Protein AF-A0A7Z0MQ62-F1 (afdb_monomer_lite)

Sequence (52 aa):
MQSVLAALIGVQSEANRERDFEHGSLPSFLIVGAIATVLFILILVTIVAFIL

InterPro domains:
  IPR021344 Protein of unknown function DUF2970 [PF11174] (1-52)

pLDDT: mean 84.61, std 10.99, range [61.41, 98.56]

Structure (mmCIF, N/CA/C/O backbone):
data_AF-A0A7Z0MQ62-F1
#
_entry.id   AF-A0A7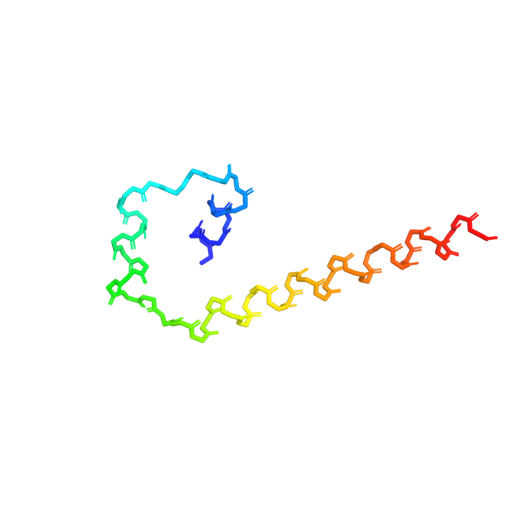Z0MQ62-F1
#
loop_
_atom_site.group_PDB
_atom_site.id
_atom_site.type_symbol
_atom_site.label_atom_id
_atom_site.label_alt_id
_atom_site.label_comp_id
_atom_site.label_asym_id
_atom_site.label_entity_id
_atom_site.label_seq_id
_atom_site.pdbx_PDB_ins_code
_atom_site.Cartn_x
_atom_site.Cartn_y
_atom_site.Cartn_z
_atom_site.occupancy
_atom_site.B_iso_or_equiv
_atom_site.auth_seq_id
_atom_site.auth_comp_id
_atom_site.auth_asym_id
_atom_site.auth_atom_id
_atom_site.pdbx_PDB_model_num
ATOM 1 N N . MET A 1 1 ? -11.422 4.284 6.776 1.00 61.41 1 MET A N 1
ATOM 2 C CA . MET A 1 1 ? -10.354 4.826 5.896 1.00 61.41 1 MET A CA 1
ATOM 3 C C . MET A 1 1 ? -9.187 5.439 6.671 1.00 61.41 1 MET A C 1
ATOM 5 O O . MET A 1 1 ? -8.056 5.129 6.332 1.00 61.41 1 MET A O 1
ATOM 9 N N . GLN A 1 2 ? -9.414 6.243 7.722 1.00 65.81 2 GLN A N 1
ATOM 10 C CA . GLN A 1 2 ? -8.327 6.824 8.540 1.00 65.81 2 GLN A CA 1
ATOM 11 C C . GLN A 1 2 ? -7.343 5.784 9.108 1.00 65.81 2 GLN A C 1
ATOM 13 O O . GLN A 1 2 ? -6.141 6.008 9.083 1.00 65.81 2 GLN A O 1
ATOM 18 N N . SER A 1 3 ? -7.845 4.632 9.554 1.00 68.50 3 SER A N 1
ATOM 19 C CA . SER A 1 3 ? -7.032 3.496 10.009 1.00 68.50 3 SER A CA 1
ATOM 20 C C . SER A 1 3 ? -6.031 2.991 8.965 1.00 68.50 3 SER A C 1
ATOM 22 O O . SER A 1 3 ? -4.852 2.811 9.260 1.00 68.50 3 SER A O 1
ATOM 24 N N . VAL A 1 4 ? -6.502 2.829 7.725 1.00 72.50 4 VAL A N 1
ATOM 25 C CA . VAL A 1 4 ? -5.709 2.341 6.590 1.00 72.50 4 VAL A CA 1
ATOM 26 C C . VAL A 1 4 ? -4.599 3.335 6.260 1.00 72.50 4 VAL A C 1
ATOM 28 O O . VAL A 1 4 ? -3.457 2.941 6.057 1.00 72.50 4 VAL A O 1
ATOM 31 N N . LEU A 1 5 ? -4.916 4.633 6.262 1.00 76.00 5 LEU A N 1
ATOM 32 C CA . LEU A 1 5 ? -3.927 5.688 6.036 1.00 76.00 5 LEU A CA 1
ATOM 33 C C . LEU A 1 5 ? -2.888 5.753 7.166 1.00 76.00 5 LEU A C 1
ATOM 35 O O . LEU A 1 5 ? -1.707 5.934 6.895 1.00 76.00 5 LEU A O 1
ATOM 39 N N . ALA A 1 6 ? -3.300 5.556 8.421 1.00 72.50 6 ALA A N 1
ATOM 40 C CA . ALA A 1 6 ? -2.382 5.511 9.560 1.00 72.50 6 ALA A CA 1
ATOM 41 C C . ALA A 1 6 ? -1.457 4.279 9.521 1.00 72.50 6 ALA A C 1
ATOM 43 O O . ALA A 1 6 ? -0.284 4.380 9.876 1.00 72.50 6 ALA A O 1
ATOM 44 N N . ALA A 1 7 ? -1.953 3.137 9.034 1.00 71.56 7 ALA A N 1
ATOM 45 C CA . ALA A 1 7 ? -1.153 1.927 8.850 1.00 71.56 7 ALA A CA 1
ATOM 46 C C . ALA A 1 7 ? -0.044 2.105 7.797 1.00 71.56 7 ALA A C 1
ATOM 48 O O . ALA A 1 7 ? 1.043 1.561 7.967 1.00 71.56 7 ALA A O 1
ATOM 49 N N . LEU A 1 8 ? -0.271 2.920 6.757 1.00 72.88 8 LEU A N 1
ATOM 50 C CA . LEU A 1 8 ? 0.754 3.251 5.755 1.00 72.88 8 LEU A CA 1
ATOM 51 C C . LEU A 1 8 ? 1.913 4.087 6.326 1.00 72.88 8 LEU A C 1
ATOM 53 O O . LEU A 1 8 ? 3.025 4.008 5.815 1.00 72.88 8 LEU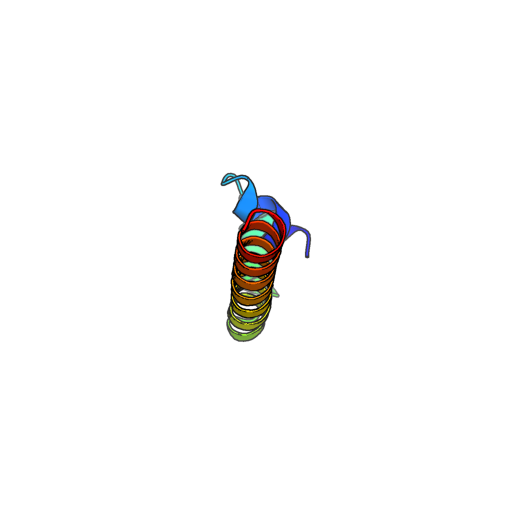 A O 1
ATOM 57 N N . ILE A 1 9 ? 1.667 4.871 7.380 1.00 75.75 9 ILE A N 1
ATOM 58 C CA . ILE A 1 9 ? 2.683 5.692 8.066 1.00 75.75 9 ILE A CA 1
ATOM 59 C C . ILE A 1 9 ? 3.401 4.886 9.173 1.00 75.75 9 ILE A C 1
ATOM 61 O O . ILE A 1 9 ? 4.435 5.305 9.685 1.00 75.75 9 ILE A O 1
ATOM 65 N N . GLY A 1 10 ? 2.896 3.697 9.524 1.00 68.19 10 GLY A N 1
ATOM 66 C CA . GLY A 1 10 ? 3.519 2.771 10.478 1.00 68.19 10 GLY A CA 1
ATOM 67 C C . GLY A 1 10 ? 3.230 3.062 11.954 1.00 68.19 10 GLY A C 1
ATOM 68 O O . GLY A 1 10 ? 3.606 2.264 12.810 1.00 68.19 10 GLY A O 1
ATOM 69 N N . VAL A 1 11 ? 2.529 4.159 12.269 1.00 66.88 11 VAL A N 1
ATOM 70 C CA . VAL A 1 11 ? 2.180 4.537 13.648 1.00 66.88 11 VAL A CA 1
ATOM 71 C C . VAL A 1 11 ? 0.674 4.746 13.751 1.00 66.88 11 VAL A C 1
ATOM 73 O O . VAL A 1 11 ? 0.142 5.834 13.533 1.00 66.88 11 VAL A O 1
ATOM 76 N N . GLN A 1 12 ? -0.035 3.667 14.065 1.00 73.88 12 GLN A N 1
ATOM 77 C CA . GLN A 1 12 ? -1.453 3.723 14.390 1.00 73.88 12 GLN A CA 1
ATOM 78 C C . GLN A 1 12 ? -1.593 3.993 15.895 1.00 73.88 12 GLN A C 1
ATOM 80 O O . GLN A 1 12 ? -1.010 3.275 16.706 1.00 73.88 12 GLN A O 1
ATOM 85 N N . SER A 1 13 ? -2.327 5.041 16.282 1.00 82.75 13 SER A N 1
ATOM 86 C CA . SER A 1 13 ? -2.604 5.311 17.698 1.00 82.75 13 SER A CA 1
ATOM 87 C C . SER A 1 13 ? -3.456 4.198 18.309 1.00 82.75 13 SER A C 1
ATOM 89 O O . SER A 1 13 ? -4.273 3.578 17.624 1.00 82.75 13 SER A O 1
ATOM 91 N N . GLU A 1 14 ? -3.304 3.974 19.614 1.00 78.81 14 GLU A N 1
ATOM 92 C CA . GLU A 1 14 ? -4.043 2.936 20.341 1.00 78.81 14 GLU A CA 1
ATOM 93 C C . GLU A 1 14 ? -5.564 3.125 20.233 1.00 78.81 14 GLU A C 1
ATOM 95 O O . GLU A 1 14 ? -6.271 2.167 19.947 1.00 78.81 14 GLU A O 1
ATOM 100 N N . ALA A 1 15 ? -6.049 4.370 20.278 1.00 80.62 15 ALA A N 1
ATOM 101 C CA . ALA A 1 15 ? -7.463 4.697 20.078 1.00 80.62 15 ALA A CA 1
ATOM 102 C C . ALA A 1 15 ? -7.998 4.329 18.677 1.00 80.62 15 ALA A C 1
ATOM 104 O O . ALA A 1 15 ? -9.153 3.927 18.533 1.00 80.62 15 ALA A O 1
ATOM 105 N N . ASN A 1 16 ? -7.178 4.457 17.624 1.00 78.94 16 ASN A N 1
ATOM 106 C CA . ASN A 1 16 ? -7.581 4.016 16.286 1.00 78.94 16 ASN A CA 1
ATOM 107 C C . ASN A 1 16 ? -7.640 2.492 16.222 1.00 78.94 16 ASN A C 1
ATOM 109 O O . ASN A 1 16 ? -8.615 1.954 15.707 1.00 78.94 16 ASN A O 1
ATOM 113 N N . ARG A 1 17 ? -6.634 1.825 16.796 1.00 78.88 17 ARG A N 1
ATOM 114 C CA . ARG A 1 17 ? -6.568 0.370 16.882 1.00 78.88 17 ARG A CA 1
ATOM 115 C C . ARG A 1 17 ? -7.786 -0.188 17.623 1.00 78.88 17 ARG A C 1
ATOM 117 O O . ARG A 1 17 ? -8.465 -1.046 17.082 1.00 78.88 17 ARG A O 1
ATOM 124 N N . GLU A 1 18 ? -8.104 0.317 18.809 1.00 82.19 18 GLU A N 1
ATOM 125 C CA . GLU A 1 18 ? -9.257 -0.125 19.609 1.00 82.19 18 GLU A CA 1
ATOM 126 C C . GLU A 1 18 ? -10.568 -0.009 18.823 1.00 82.19 18 GLU A C 1
ATOM 128 O O . GLU A 1 18 ? -11.296 -0.986 18.667 1.00 82.19 18 GLU A O 1
ATOM 133 N N . ARG A 1 19 ? -10.801 1.146 18.188 1.00 81.06 19 ARG A N 1
ATOM 134 C CA . ARG A 1 19 ? -11.978 1.365 17.342 1.00 81.06 19 ARG A CA 1
ATOM 135 C C . ARG A 1 19 ? -12.035 0.403 16.153 1.00 81.06 19 ARG A C 1
ATOM 137 O O . ARG A 1 19 ? -13.114 -0.069 15.803 1.00 81.06 19 ARG A O 1
ATOM 144 N N . ASP A 1 20 ? -10.897 0.116 15.531 1.00 79.19 20 ASP A N 1
ATOM 145 C CA . ASP A 1 20 ? -10.799 -0.822 14.412 1.00 79.19 20 ASP A CA 1
ATOM 146 C C . ASP A 1 20 ? -10.990 -2.282 14.841 1.00 79.19 20 ASP A C 1
ATOM 148 O O . ASP A 1 20 ? -11.513 -3.075 14.066 1.00 79.19 20 ASP A O 1
ATOM 152 N N . PHE A 1 21 ? -10.595 -2.641 16.062 1.00 76.19 21 PHE A N 1
ATOM 153 C CA . PHE A 1 21 ? -10.807 -3.976 16.625 1.00 76.19 21 PHE A CA 1
ATOM 154 C C . PHE A 1 21 ? -12.239 -4.179 17.136 1.00 76.19 21 PHE A C 1
ATOM 156 O O . PHE A 1 21 ? -12.754 -5.291 17.053 1.00 76.19 21 PHE A O 1
ATOM 163 N N . GLU A 1 22 ? -12.895 -3.128 17.628 1.00 79.69 22 GLU A N 1
ATOM 164 C CA . GLU A 1 22 ? -14.284 -3.191 18.098 1.00 79.69 22 GLU A CA 1
ATOM 165 C C . GLU A 1 22 ? -15.311 -3.079 16.964 1.00 79.69 22 GLU A C 1
ATOM 167 O O . GLU A 1 22 ? -16.352 -3.731 17.003 1.00 79.69 22 GLU A O 1
ATOM 172 N N . HIS A 1 23 ? -15.035 -2.251 15.952 1.00 74.00 23 HIS A N 1
ATOM 173 C CA . HIS A 1 23 ? -16.002 -1.911 14.900 1.00 74.00 23 HIS A CA 1
ATOM 174 C C . HIS A 1 23 ? -15.542 -2.307 13.490 1.00 74.00 23 HIS A C 1
ATOM 176 O O . HIS A 1 23 ? -16.318 -2.208 12.536 1.00 74.00 23 HIS A O 1
ATOM 182 N N . GLY A 1 24 ? -14.286 -2.722 13.317 1.00 70.62 24 GLY A N 1
ATOM 183 C CA . GLY A 1 24 ? -13.738 -3.118 12.023 1.00 70.62 24 GLY A CA 1
ATOM 184 C C . GLY A 1 24 ? -13.867 -4.617 11.765 1.00 70.62 24 GLY A C 1
ATOM 185 O O . GLY A 1 24 ? -13.685 -5.451 12.647 1.00 70.62 24 GLY A O 1
ATOM 186 N N . SER A 1 25 ? -14.158 -4.979 10.514 1.00 79.44 25 SER A N 1
ATOM 187 C CA . SER A 1 25 ? -14.207 -6.375 10.077 1.00 79.44 25 SER A CA 1
ATOM 188 C C . SER A 1 25 ? -12.940 -6.748 9.301 1.00 79.44 25 SER A C 1
ATOM 190 O O . SER A 1 25 ? -12.535 -6.041 8.375 1.00 79.44 25 SER A O 1
ATOM 192 N N . LEU A 1 26 ? -12.330 -7.890 9.642 1.00 80.69 26 LEU A N 1
ATOM 193 C CA . LEU A 1 26 ? -11.138 -8.434 8.971 1.00 80.69 26 LEU A CA 1
ATOM 194 C C . LEU A 1 26 ? -11.247 -8.453 7.426 1.00 80.69 26 LEU A C 1
ATOM 196 O O . LEU A 1 26 ? -10.283 -8.055 6.766 1.00 80.69 26 LEU A O 1
ATOM 200 N N . PRO A 1 27 ? -12.396 -8.822 6.813 1.00 86.75 27 PRO A N 1
ATOM 201 C CA . PRO A 1 27 ? -12.542 -8.792 5.357 1.00 86.75 27 PRO A CA 1
ATOM 202 C C . PRO A 1 27 ? -12.359 -7.397 4.750 1.00 86.75 27 PRO A C 1
ATOM 204 O O . PRO A 1 27 ? -11.788 -7.274 3.669 1.00 86.75 27 PRO A O 1
ATOM 207 N N . SER A 1 28 ? -12.784 -6.337 5.446 1.00 83.94 28 SER A N 1
ATOM 208 C CA . SER A 1 28 ? -12.643 -4.962 4.952 1.00 83.94 28 SER A CA 1
ATOM 209 C C . SER A 1 28 ? -11.172 -4.561 4.820 1.00 83.94 28 SER A C 1
ATOM 211 O O . SER A 1 28 ? -10.792 -3.926 3.838 1.00 83.94 28 SER A O 1
ATOM 213 N N . PHE A 1 29 ? -10.324 -4.978 5.764 1.00 83.00 29 PHE A N 1
ATOM 214 C CA . PHE A 1 29 ? -8.884 -4.722 5.706 1.00 83.00 29 PHE A CA 1
ATOM 215 C C . PHE A 1 29 ? -8.212 -5.466 4.551 1.00 83.00 29 PHE A C 1
ATOM 217 O O . PHE A 1 29 ? -7.408 -4.877 3.830 1.00 83.00 29 PHE A O 1
ATOM 224 N N . LEU A 1 30 ? -8.581 -6.731 4.333 1.00 88.62 30 LEU A N 1
ATOM 225 C CA . LEU A 1 30 ? -8.054 -7.535 3.228 1.00 88.62 30 LEU A CA 1
ATOM 226 C C . LEU A 1 30 ? -8.438 -6.961 1.863 1.00 88.62 30 LEU A C 1
ATOM 228 O O . LEU A 1 30 ? -7.586 -6.864 0.985 1.00 88.62 30 LEU A O 1
ATOM 232 N N . ILE A 1 31 ? -9.694 -6.535 1.692 1.00 92.50 31 ILE A N 1
ATOM 233 C CA . ILE A 1 31 ? -10.171 -5.934 0.438 1.00 92.50 31 ILE A CA 1
ATOM 234 C C . ILE A 1 31 ? -9.409 -4.642 0.143 1.00 92.50 31 ILE A C 1
ATOM 236 O O . ILE A 1 31 ? -8.905 -4.461 -0.964 1.00 92.50 31 ILE A O 1
ATOM 240 N N . VAL A 1 32 ? -9.289 -3.754 1.133 1.00 90.56 32 VAL A N 1
ATOM 241 C CA . VAL A 1 32 ? -8.577 -2.484 0.946 1.00 90.56 32 VAL A CA 1
ATOM 242 C C . VAL A 1 32 ? -7.094 -2.721 0.655 1.00 90.56 32 VAL A C 1
ATOM 244 O O . VAL A 1 32 ? -6.548 -2.088 -0.249 1.00 90.56 32 VAL A O 1
ATOM 247 N N . GLY A 1 33 ? -6.456 -3.658 1.363 1.00 88.50 33 GLY A N 1
ATOM 248 C CA . GLY A 1 33 ? -5.072 -4.050 1.105 1.00 88.50 33 GLY A CA 1
ATOM 249 C C . GLY A 1 33 ? -4.876 -4.594 -0.310 1.00 88.50 33 GLY A C 1
ATOM 250 O O . GLY A 1 33 ? -3.997 -4.128 -1.027 1.00 88.50 33 GLY A O 1
ATOM 251 N N . ALA A 1 34 ? -5.742 -5.509 -0.752 1.00 96.38 34 ALA A N 1
ATOM 252 C CA . ALA A 1 34 ? -5.679 -6.087 -2.091 1.00 96.38 34 ALA A CA 1
ATOM 253 C C . ALA A 1 34 ? -5.838 -5.026 -3.192 1.00 96.38 34 ALA A C 1
ATOM 255 O O . ALA A 1 34 ? -5.056 -5.008 -4.142 1.00 96.38 34 ALA A O 1
ATOM 256 N N . ILE A 1 35 ? -6.800 -4.106 -3.045 1.00 96.81 35 ILE A N 1
ATOM 257 C CA . ILE A 1 35 ? -6.988 -2.987 -3.981 1.00 96.81 35 ILE A CA 1
ATOM 258 C C . ILE A 1 35 ? -5.723 -2.124 -4.041 1.00 96.81 35 ILE A C 1
ATOM 260 O O . ILE A 1 35 ? -5.247 -1.814 -5.133 1.00 96.81 35 ILE A O 1
ATOM 264 N N . ALA A 1 36 ? -5.149 -1.769 -2.888 1.00 94.75 36 ALA A N 1
ATOM 265 C CA . ALA A 1 36 ? -3.929 -0.970 -2.832 1.00 94.75 36 ALA A CA 1
ATOM 266 C C . ALA A 1 36 ? -2.747 -1.672 -3.525 1.00 94.75 36 ALA A C 1
ATOM 268 O O . ALA A 1 36 ? -2.034 -1.039 -4.303 1.00 94.75 36 ALA A O 1
ATOM 269 N N . THR A 1 37 ? -2.570 -2.979 -3.308 1.00 96.38 37 THR A N 1
ATOM 270 C CA . THR A 1 37 ? -1.521 -3.774 -3.966 1.00 96.38 37 THR A CA 1
ATOM 271 C C . THR A 1 37 ? -1.703 -3.825 -5.482 1.00 96.38 37 THR A C 1
ATOM 273 O O . THR A 1 37 ? -0.741 -3.605 -6.216 1.00 96.38 37 THR A O 1
ATOM 276 N N . VAL A 1 38 ? -2.923 -4.074 -5.969 1.00 98.44 38 VAL A N 1
ATOM 277 C CA . VAL A 1 38 ? -3.209 -4.106 -7.413 1.00 98.44 38 VAL A CA 1
ATOM 278 C C . VAL A 1 38 ? -2.927 -2.747 -8.051 1.00 98.44 38 VAL A C 1
ATOM 280 O O . VAL A 1 38 ? -2.248 -2.683 -9.075 1.00 98.44 38 VAL A O 1
ATOM 283 N N . LEU A 1 39 ? -3.385 -1.654 -7.432 1.00 98.31 3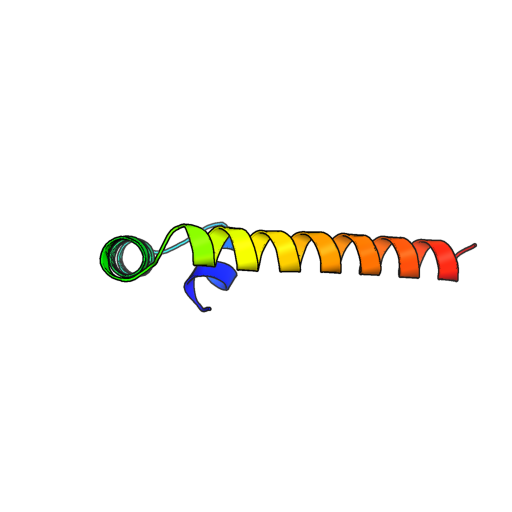9 LEU A N 1
ATOM 284 C CA . LEU A 1 39 ? -3.123 -0.299 -7.922 1.00 98.31 39 LEU A CA 1
ATOM 285 C C . LEU A 1 39 ? -1.625 0.016 -7.963 1.00 98.31 39 LEU A C 1
ATOM 287 O O . LEU A 1 39 ? -1.146 0.561 -8.954 1.00 98.31 39 LEU A O 1
ATOM 291 N N . PHE A 1 40 ? -0.876 -0.366 -6.928 1.00 97.12 40 PHE A N 1
ATOM 292 C CA . PHE A 1 40 ? 0.573 -0.184 -6.890 1.00 97.12 40 PHE A CA 1
ATOM 293 C C . PHE A 1 40 ? 1.274 -0.898 -8.054 1.00 97.12 40 PHE A C 1
ATOM 295 O O . PHE A 1 40 ? 2.089 -0.292 -8.748 1.00 97.12 40 PHE A O 1
ATOM 302 N N . ILE A 1 41 ? 0.909 -2.156 -8.323 1.00 98.31 41 ILE A N 1
ATOM 303 C CA . ILE A 1 41 ? 1.459 -2.922 -9.451 1.00 98.31 41 ILE A CA 1
ATOM 304 C C . ILE A 1 41 ? 1.125 -2.242 -10.784 1.00 98.31 41 ILE A C 1
ATOM 306 O O . ILE A 1 41 ? 2.011 -2.077 -11.618 1.00 98.31 41 ILE A O 1
ATOM 310 N N . LEU A 1 42 ? -0.123 -1.809 -10.986 1.00 98.56 42 LEU A N 1
ATOM 311 C CA . LEU A 1 42 ? -0.536 -1.129 -12.219 1.00 98.56 42 LEU A CA 1
ATOM 312 C C . LEU A 1 42 ? 0.243 0.170 -12.458 1.00 98.56 42 LEU A C 1
ATOM 314 O O . LEU A 1 42 ? 0.630 0.450 -13.593 1.00 98.56 42 LEU A O 1
ATOM 318 N N . ILE A 1 43 ? 0.514 0.936 -11.398 1.00 98.25 43 ILE A N 1
ATOM 319 C CA . ILE A 1 43 ? 1.354 2.137 -11.471 1.00 98.25 43 ILE A CA 1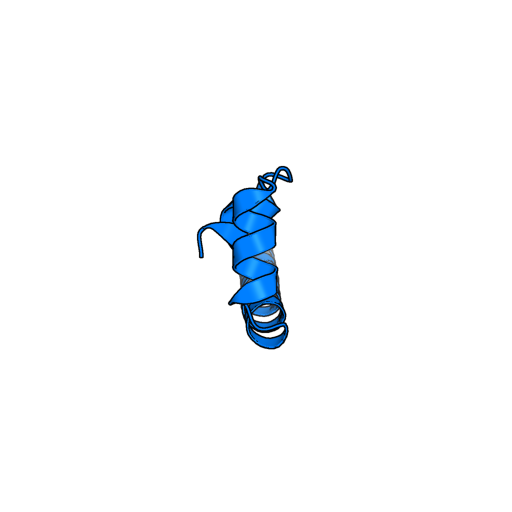
ATOM 320 C C . ILE A 1 43 ? 2.767 1.765 -11.929 1.00 98.25 43 ILE A C 1
ATOM 322 O O . ILE A 1 43 ? 3.267 2.364 -12.879 1.00 98.25 43 ILE A O 1
ATOM 326 N N . LEU A 1 44 ? 3.394 0.756 -11.312 1.00 98.00 44 LEU A N 1
ATOM 327 C CA . LEU A 1 44 ? 4.737 0.312 -11.699 1.00 98.00 44 LEU A CA 1
ATOM 328 C C . LEU A 1 44 ? 4.795 -0.163 -13.153 1.00 98.00 44 LEU A C 1
ATOM 330 O O . LEU A 1 44 ? 5.697 0.237 -13.884 1.00 98.00 44 LEU A O 1
ATOM 334 N N . VAL A 1 45 ? 3.822 -0.971 -13.588 1.00 98.19 45 VAL A N 1
ATOM 335 C CA . VAL A 1 45 ? 3.744 -1.441 -14.979 1.00 98.19 45 VAL A CA 1
ATOM 336 C C . VAL A 1 45 ? 3.608 -0.262 -15.937 1.00 98.19 45 VAL A C 1
ATOM 338 O O . VAL A 1 45 ? 4.319 -0.214 -16.935 1.00 98.19 45 VAL A O 1
ATOM 341 N N . THR A 1 46 ? 2.743 0.705 -15.622 1.00 97.88 46 THR A N 1
ATOM 342 C CA . THR A 1 46 ? 2.545 1.901 -16.455 1.00 97.88 46 THR A CA 1
ATOM 343 C C . THR A 1 46 ? 3.832 2.710 -16.575 1.00 97.88 46 THR A C 1
ATOM 345 O 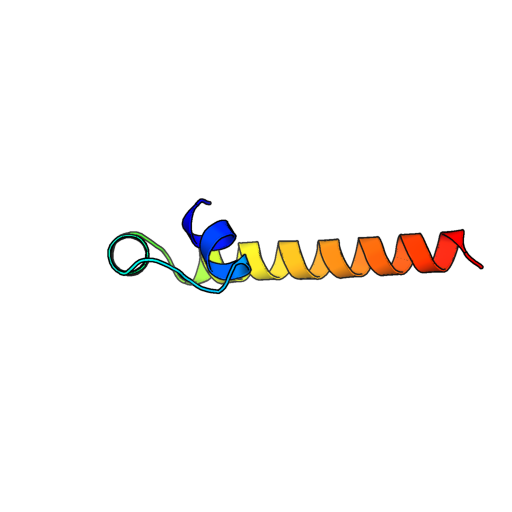O . THR A 1 46 ? 4.202 3.096 -17.677 1.00 97.88 46 THR A O 1
ATOM 348 N N . ILE A 1 47 ? 4.544 2.930 -15.464 1.00 98.12 47 ILE A N 1
ATOM 349 C CA . ILE A 1 47 ? 5.825 3.650 -15.459 1.00 98.12 47 ILE A CA 1
ATOM 350 C C . ILE A 1 47 ? 6.851 2.927 -16.336 1.00 98.12 47 ILE A C 1
ATOM 352 O O . ILE A 1 47 ? 7.472 3.553 -17.189 1.00 98.12 47 ILE A O 1
ATOM 356 N N . VAL A 1 48 ? 7.014 1.615 -16.153 1.00 97.81 48 VAL A N 1
ATOM 357 C CA . VAL A 1 48 ? 7.973 0.815 -16.930 1.00 97.81 48 VAL A CA 1
ATOM 358 C C . VAL A 1 48 ? 7.623 0.836 -18.418 1.00 97.81 48 VAL A C 1
ATOM 360 O O . VAL A 1 48 ? 8.508 1.037 -19.242 1.00 97.81 48 VAL A O 1
ATOM 363 N N . ALA A 1 49 ? 6.341 0.691 -18.7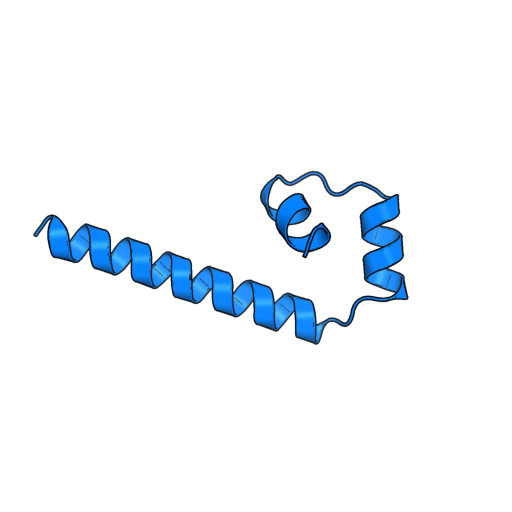59 1.00 97.25 49 ALA A N 1
ATOM 364 C CA . ALA A 1 49 ? 5.863 0.728 -20.138 1.00 97.25 49 ALA A CA 1
ATOM 365 C C . ALA A 1 49 ? 6.010 2.106 -20.803 1.00 97.25 49 ALA A C 1
ATOM 367 O O . ALA A 1 49 ? 6.093 2.171 -22.019 1.00 97.25 49 ALA A O 1
ATOM 368 N N . PHE A 1 50 ? 6.020 3.195 -20.029 1.00 96.50 50 PHE A N 1
ATOM 369 C CA . PHE A 1 50 ? 6.251 4.550 -20.544 1.00 96.50 50 PHE A CA 1
ATOM 370 C C . PHE A 1 50 ? 7.732 4.876 -20.764 1.00 96.50 50 PHE A C 1
ATOM 372 O O . PHE A 1 50 ? 8.043 5.788 -21.527 1.00 96.50 50 PHE A O 1
ATOM 379 N N . ILE A 1 51 ? 8.627 4.210 -20.031 1.00 94.75 51 ILE A N 1
ATOM 380 C CA . ILE A 1 51 ? 10.077 4.442 -20.103 1.00 94.75 51 ILE A CA 1
ATOM 381 C C . ILE A 1 51 ? 10.726 3.607 -21.218 1.00 94.75 51 ILE A C 1
ATOM 383 O O . ILE A 1 51 ? 11.730 4.048 -21.780 1.00 94.75 51 ILE A O 1
ATOM 387 N N . LEU A 1 52 ? 10.187 2.417 -21.506 1.00 85.06 52 LEU A N 1
ATOM 388 C CA . LEU A 1 52 ? 10.595 1.553 -22.623 1.00 85.06 52 LEU A CA 1
ATOM 389 C C . LEU A 1 52 ? 10.072 2.073 -23.967 1.00 85.06 52 LEU A C 1
ATOM 391 O O . LEU A 1 52 ? 10.843 1.976 -24.947 1.00 85.06 52 LEU A O 1
#

Secondary structure (DSSP, 8-state):
-HHHHHHHHT---HHHHHHHHHH--HHHHHHHHHHHHHHHHHHHHHHHHHH-

Radius of gyration: 14.73 Å; chains: 1; bounding box: 27×16×43 Å

Foldseek 3Di:
DVQLVCVVVVDDDPVNVVCCVVPNDPVVNVVVVVVVVVVVVVVVVVVVVVVD

Organism: NCBI:txid2738884